Protein AF-A0A3D1JUT0-F1 (afdb_monomer)

Radius of gyration: 13.03 Å; Cα contacts (8 Å, |Δi|>4): 109; chains: 1; bounding box: 25×24×42 Å

Mean predicted aligned error: 5.08 Å

Sequence (86 aa):
MNELKYYYDEEHDVLSVYNRETEFFAQFSPAKNELVKSEISFSQFKHDYYYRAVTESEAMKMTGGVSAGDAFESYAEIIKANRGEI

Nearest PDB structures (foldseek):
  6v9g-assembly1_A  TM=4.088E-01  e=7.020E+00  Homo sapiens

Secondary structure (DSSP, 8-state):
----EEEEETTTTEEEEE-TTT--EEEEETTTTEEEEPSS-HHHHHHH--EEEE-HHHHHHHTTS--HHHHHHHHHHHHHHHHS--

Foldseek 3Di:
DFDKWWKAFPVVRWIWIATPVLQFIWIQDLVVLATHGDPDGVVVCVVPTDIDTDDPVVVCVSSVRYDPVVVVVVVVVVVVVVVPPD

Solvent-accessible surface area (backbone atoms only — not comparable to full-atom values): 5187 Å² total; per-residue (Å²): 129,88,66,73,44,38,34,38,24,77,89,78,71,39,47,33,41,38,29,82,91,78,66,47,43,28,30,57,35,82,93,76,70,42,66,40,74,47,96,65,53,68,70,54,48,69,71,78,51,71,66,44,81,47,52,68,73,55,50,23,64,76,59,78,59,56,63,66,62,63,50,48,49,56,51,50,50,54,53,50,58,69,67,67,77,118

pLDDT: mean 85.95, std 10.72, range [39.38, 95.31]

Structure (mmCIF, N/CA/C/O backbone):
data_AF-A0A3D1JUT0-F1
#
_entry.id   AF-A0A3D1JUT0-F1
#
loop_
_atom_site.group_PDB
_atom_site.id
_atom_site.type_symbol
_atom_site.label_atom_id
_atom_site.label_alt_id
_atom_site.label_comp_id
_atom_site.label_asym_id
_atom_site.label_entity_id
_atom_site.label_seq_id
_atom_site.pdbx_PDB_ins_code
_atom_site.Cartn_x
_atom_site.Cartn_y
_atom_site.Cartn_z
_atom_site.occupancy
_atom_site.B_iso_or_equiv
_atom_site.auth_seq_id
_atom_site.auth_comp_id
_atom_site.auth_asym_id
_atom_site.auth_atom_id
_atom_site.pdbx_PDB_model_num
ATOM 1 N N . MET A 1 1 ? -7.281 -14.083 9.941 1.00 47.81 1 MET A N 1
ATOM 2 C CA . MET A 1 1 ? -6.093 -13.286 9.572 1.00 47.81 1 MET A CA 1
ATOM 3 C C . MET A 1 1 ? -6.586 -12.196 8.651 1.00 47.81 1 MET A C 1
ATOM 5 O O . MET A 1 1 ? -7.305 -12.517 7.712 1.00 47.81 1 MET A O 1
ATOM 9 N N . ASN A 1 2 ? -6.303 -10.943 8.990 1.00 61.25 2 ASN A N 1
ATOM 10 C CA . ASN A 1 2 ? -6.805 -9.772 8.282 1.00 61.25 2 ASN A CA 1
ATOM 11 C C . ASN A 1 2 ? -6.243 -9.785 6.861 1.00 61.25 2 ASN A C 1
ATOM 13 O O . ASN A 1 2 ? -5.044 -9.625 6.663 1.00 61.25 2 ASN A O 1
ATOM 17 N N . GLU A 1 3 ? -7.103 -10.045 5.881 1.00 83.25 3 GLU A N 1
ATOM 18 C CA . GLU A 1 3 ? -6.673 -10.235 4.500 1.00 83.25 3 GLU A CA 1
ATOM 19 C C . GLU A 1 3 ? -6.311 -8.874 3.893 1.00 83.25 3 GLU A C 1
ATOM 21 O O . GLU A 1 3 ? -7.175 -8.016 3.675 1.00 83.25 3 GLU A O 1
ATOM 26 N N . LEU A 1 4 ? -5.014 -8.647 3.684 1.00 91.44 4 LEU A N 1
ATOM 27 C CA . LEU A 1 4 ? -4.520 -7.513 2.915 1.00 91.44 4 LEU A CA 1
ATOM 28 C C . LEU A 1 4 ? -4.793 -7.767 1.435 1.00 91.44 4 LEU A C 1
ATOM 30 O O . LEU A 1 4 ? -4.516 -8.844 0.908 1.00 91.44 4 LEU A O 1
ATOM 34 N N . LYS A 1 5 ? -5.349 -6.760 0.765 1.00 94.56 5 LYS A N 1
ATOM 35 C CA . LYS A 1 5 ? -5.588 -6.775 -0.677 1.00 94.56 5 LYS A CA 1
ATOM 36 C C . LYS A 1 5 ? -4.639 -5.814 -1.358 1.00 94.56 5 LYS A C 1
ATOM 38 O O . LYS A 1 5 ? -4.510 -4.673 -0.921 1.00 94.56 5 LYS A O 1
ATOM 43 N N . TYR A 1 6 ? -4.033 -6.275 -2.441 1.00 94.69 6 TYR A N 1
ATOM 44 C CA . TYR A 1 6 ? -3.019 -5.545 -3.183 1.00 94.69 6 TYR A CA 1
ATOM 45 C C . TYR A 1 6 ? -3.580 -5.125 -4.540 1.00 94.69 6 TYR A C 1
ATOM 47 O O . TYR A 1 6 ? -4.222 -5.918 -5.236 1.00 94.69 6 TYR A O 1
ATOM 55 N N . TYR A 1 7 ? -3.338 -3.874 -4.912 1.00 95.31 7 TYR A N 1
ATOM 56 C CA . TYR A 1 7 ? -3.793 -3.282 -6.164 1.00 95.31 7 TYR A CA 1
ATOM 57 C C . TYR A 1 7 ? -2.633 -2.559 -6.820 1.00 95.31 7 TYR A C 1
ATOM 59 O O . TYR A 1 7 ? -1.923 -1.815 -6.153 1.00 95.31 7 TYR A O 1
ATOM 67 N N . TYR A 1 8 ? -2.455 -2.761 -8.115 1.00 94.44 8 TYR A N 1
ATOM 68 C CA . TYR A 1 8 ? -1.445 -2.068 -8.895 1.00 94.44 8 TYR A CA 1
ATOM 69 C C . TYR A 1 8 ? -2.125 -1.209 -9.952 1.00 94.44 8 TYR A C 1
ATOM 71 O O . TYR A 1 8 ? -2.987 -1.695 -10.690 1.00 94.44 8 TYR A O 1
ATOM 79 N N . ASP A 1 9 ? -1.752 0.061 -9.976 1.00 91.62 9 ASP A N 1
ATOM 80 C CA . ASP A 1 9 ? -2.108 1.017 -11.011 1.00 91.62 9 ASP A CA 1
ATOM 81 C C . ASP A 1 9 ? -0.925 1.162 -11.972 1.00 91.62 9 ASP A C 1
ATOM 83 O O . ASP A 1 9 ? 0.145 1.636 -11.590 1.00 91.62 9 ASP A O 1
ATOM 87 N N . GLU A 1 10 ? -1.134 0.722 -13.211 1.00 87.94 10 GLU A N 1
ATOM 88 C CA . GLU A 1 10 ? -0.121 0.734 -14.268 1.00 87.94 10 GLU A CA 1
ATOM 89 C C . GLU A 1 10 ? 0.093 2.126 -14.868 1.00 87.94 10 GLU A C 1
ATOM 91 O O . GLU A 1 10 ? 1.180 2.403 -15.369 1.00 87.94 10 GLU A O 1
ATOM 96 N N . GLU A 1 11 ? -0.912 3.007 -14.823 1.00 88.25 11 GLU A N 1
ATOM 97 C CA . GLU A 1 11 ? -0.800 4.349 -15.405 1.00 88.25 11 GLU A CA 1
ATOM 98 C C . GLU A 1 11 ? 0.119 5.241 -14.570 1.00 88.25 11 GLU A C 1
ATOM 100 O O . GLU 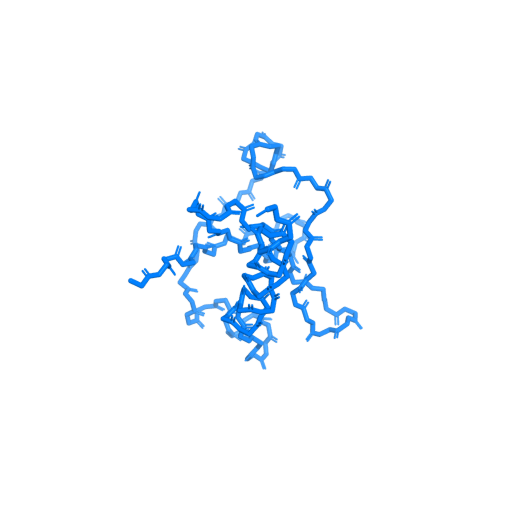A 1 11 ? 0.902 6.016 -15.122 1.00 88.25 11 GLU A O 1
ATOM 105 N N . HIS A 1 12 ? 0.047 5.106 -13.245 1.00 85.44 12 HIS A N 1
ATOM 106 C CA . HIS A 1 12 ? 0.830 5.915 -12.307 1.00 85.44 12 HIS A CA 1
ATOM 107 C C . HIS A 1 12 ? 1.990 5.151 -11.654 1.00 85.44 12 HIS A C 1
ATOM 109 O O . HIS A 1 12 ? 2.733 5.748 -10.877 1.00 85.44 12 HIS A O 1
ATOM 115 N N . ASP A 1 13 ? 2.151 3.860 -11.963 1.00 88.12 13 ASP A N 1
ATOM 116 C CA . ASP A 1 13 ? 3.138 2.956 -11.355 1.00 88.12 13 ASP A CA 1
ATOM 117 C C . ASP A 1 13 ? 3.047 2.929 -9.817 1.00 88.12 13 ASP A C 1
ATOM 119 O O . ASP A 1 13 ? 4.030 3.083 -9.088 1.00 88.12 13 ASP A O 1
ATOM 123 N N . VAL A 1 14 ? 1.823 2.765 -9.300 1.00 90.12 14 VAL A N 1
ATOM 124 C CA . VAL A 1 14 ? 1.544 2.796 -7.857 1.00 90.12 14 VAL A CA 1
ATOM 125 C C . VAL A 1 14 ? 1.010 1.454 -7.382 1.00 90.12 14 VAL A C 1
ATOM 127 O O . VAL A 1 14 ? -0.063 1.001 -7.784 1.00 90.12 14 VAL A O 1
ATOM 130 N N . LEU A 1 15 ? 1.721 0.842 -6.433 1.00 93.94 15 LEU A N 1
ATOM 131 C CA . LEU A 1 15 ? 1.213 -0.293 -5.671 1.00 93.94 15 LEU A CA 1
ATOM 132 C C . LEU A 1 15 ? 0.496 0.202 -4.412 1.00 93.94 15 LEU A C 1
ATOM 134 O O . LEU A 1 15 ? 1.083 0.890 -3.580 1.00 93.94 15 LEU A O 1
ATOM 138 N N . SER A 1 16 ? -0.758 -0.201 -4.248 1.00 94.94 16 SER A N 1
ATOM 139 C CA . SER A 1 16 ? -1.600 0.118 -3.100 1.00 94.94 16 SER A CA 1
ATOM 140 C C . SER A 1 16 ? -1.998 -1.137 -2.328 1.00 94.94 16 SER A C 1
ATOM 142 O O . SER A 1 16 ? -2.210 -2.205 -2.906 1.00 94.94 16 SER A O 1
AT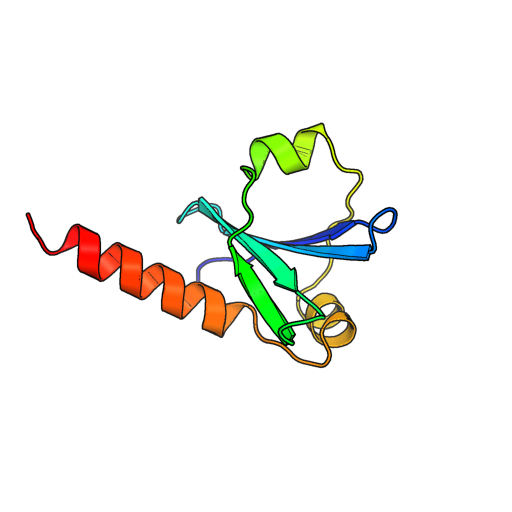OM 144 N N . VAL A 1 17 ? -2.164 -0.997 -1.017 1.00 94.94 17 VAL A N 1
ATOM 145 C CA . VAL A 1 17 ? -2.605 -2.057 -0.109 1.00 94.94 17 VAL A CA 1
ATOM 146 C C . VAL A 1 17 ? -3.810 -1.581 0.681 1.00 94.94 17 VAL A C 1
ATOM 148 O O . VAL A 1 17 ? -3.826 -0.458 1.181 1.00 94.94 17 VAL A O 1
ATOM 151 N N . TYR A 1 18 ? -4.810 -2.447 0.815 1.00 94.75 18 TYR A N 1
ATOM 152 C CA . TYR A 1 18 ? -6.027 -2.170 1.562 1.00 94.75 18 TYR A CA 1
ATOM 153 C C . TYR A 1 18 ? -6.381 -3.301 2.526 1.00 94.75 18 TYR A C 1
ATOM 155 O O . TYR A 1 18 ? -6.362 -4.476 2.153 1.00 94.75 18 TYR A O 1
ATOM 163 N N . ASN A 1 19 ? -6.819 -2.939 3.729 1.00 92.31 19 ASN A N 1
ATOM 164 C CA . ASN A 1 19 ? -7.539 -3.827 4.627 1.00 92.31 19 ASN A CA 1
ATOM 165 C C . ASN A 1 19 ? -8.942 -3.282 4.904 1.00 92.31 19 ASN A C 1
ATOM 167 O O . ASN A 1 19 ? -9.104 -2.145 5.339 1.00 92.31 19 ASN A O 1
ATOM 171 N N . ARG A 1 20 ? -9.966 -4.119 4.709 1.00 88.56 20 ARG A N 1
ATOM 172 C CA . ARG A 1 20 ? -11.361 -3.704 4.907 1.00 88.56 20 ARG A CA 1
ATOM 173 C C . ARG A 1 20 ? -11.746 -3.525 6.372 1.00 88.56 20 ARG A C 1
ATOM 175 O O . ARG A 1 20 ? -12.571 -2.673 6.669 1.00 88.56 20 ARG A O 1
ATOM 182 N N . GLU A 1 21 ? -11.205 -4.341 7.268 1.00 86.44 21 GLU A N 1
ATOM 183 C CA . GLU A 1 21 ? -11.647 -4.371 8.667 1.00 86.44 21 GLU A CA 1
ATOM 184 C C . GLU A 1 21 ? -11.144 -3.169 9.461 1.00 86.44 21 GLU A C 1
ATOM 186 O O . GLU A 1 21 ? -11.845 -2.667 10.336 1.00 86.44 21 GLU A O 1
ATOM 191 N N . THR A 1 22 ? -9.935 -2.705 9.152 1.00 84.19 22 THR A N 1
ATOM 192 C CA . THR A 1 22 ? -9.328 -1.539 9.805 1.00 84.19 22 THR A CA 1
ATOM 193 C C . THR A 1 22 ? -9.384 -0.277 8.952 1.00 84.19 22 THR A C 1
ATOM 195 O O . THR A 1 22 ? -8.905 0.762 9.393 1.00 84.19 22 THR A O 1
ATOM 198 N N . GLU A 1 23 ? -9.909 -0.378 7.727 1.00 86.19 23 GLU A N 1
ATOM 199 C CA . GLU A 1 23 ? -9.851 0.670 6.701 1.00 86.19 23 GLU A CA 1
ATOM 200 C C . GLU A 1 23 ? -8.424 1.173 6.417 1.00 86.19 23 GLU A C 1
ATOM 202 O O . GLU A 1 23 ? -8.222 2.285 5.926 1.00 86.19 23 GLU A O 1
ATOM 207 N N . PHE A 1 24 ? -7.414 0.341 6.695 1.00 90.00 24 PHE A N 1
ATOM 208 C CA . PHE A 1 24 ? -6.032 0.635 6.349 1.00 90.00 24 PHE A CA 1
ATOM 209 C C . PHE A 1 24 ? -5.901 0.750 4.835 1.00 90.00 24 PHE A C 1
ATOM 211 O O . PHE A 1 24 ? -6.235 -0.190 4.116 1.00 90.00 24 PHE A O 1
ATOM 218 N N . PHE A 1 25 ? -5.393 1.883 4.361 1.00 93.81 25 PHE A N 1
ATOM 219 C CA . PHE A 1 25 ? -5.086 2.103 2.958 1.00 93.81 25 PHE A CA 1
ATOM 220 C C . PHE A 1 25 ? -3.734 2.803 2.831 1.00 93.81 25 PHE A C 1
ATOM 222 O O . PHE A 1 25 ? -3.526 3.888 3.381 1.00 93.81 25 PHE A O 1
ATOM 229 N N . ALA A 1 26 ? -2.807 2.157 2.135 1.00 94.25 26 ALA A N 1
ATOM 230 C CA . ALA A 1 26 ? -1.432 2.607 1.985 1.00 94.25 26 ALA A CA 1
ATOM 231 C C . ALA A 1 26 ? -0.943 2.403 0.553 1.00 94.25 26 ALA A C 1
ATOM 233 O O . ALA A 1 26 ? -1.467 1.566 -0.178 1.00 94.25 26 ALA A O 1
ATOM 234 N N . GLN A 1 27 ? 0.067 3.169 0.170 1.00 94.06 27 GLN A N 1
ATOM 235 C CA . GLN A 1 27 ? 0.726 3.123 -1.126 1.00 94.06 27 GLN A CA 1
ATOM 236 C C . GLN A 1 27 ? 2.219 2.930 -0.922 1.00 94.06 27 GLN A C 1
ATOM 238 O O . GLN A 1 27 ? 2.802 3.447 0.033 1.00 94.06 27 GLN A O 1
ATOM 243 N N . PHE A 1 28 ? 2.843 2.157 -1.798 1.00 93.50 28 PHE A N 1
ATOM 244 C CA . PHE A 1 28 ? 4.283 2.011 -1.778 1.00 93.50 28 PHE A CA 1
ATOM 245 C C . PHE A 1 28 ? 4.926 3.328 -2.212 1.00 93.50 28 PHE A C 1
ATOM 247 O O . PHE A 1 28 ? 4.567 3.892 -3.244 1.00 93.50 28 PHE A O 1
ATOM 254 N N . SER A 1 29 ? 5.879 3.817 -1.421 1.00 90.25 29 SER A N 1
ATOM 255 C CA . SER A 1 29 ? 6.709 4.964 -1.767 1.00 90.25 29 SER A CA 1
ATOM 256 C C . SER A 1 29 ? 8.104 4.473 -2.152 1.00 90.25 29 SER A C 1
ATOM 258 O O . SER A 1 29 ? 8.894 4.152 -1.260 1.00 90.25 29 SER A O 1
ATOM 260 N N . PRO A 1 30 ? 8.464 4.475 -3.449 1.00 87.12 30 PRO A N 1
ATOM 261 C CA . PRO A 1 30 ? 9.811 4.106 -3.882 1.00 87.12 30 PRO A CA 1
ATOM 262 C C . PRO A 1 30 ? 10.898 4.987 -3.252 1.00 87.12 30 PRO A C 1
ATOM 264 O O . PRO A 1 30 ? 11.980 4.509 -2.933 1.00 87.12 30 PRO A O 1
ATOM 267 N N . ALA A 1 31 ? 10.596 6.270 -3.014 1.00 87.94 31 ALA A N 1
ATOM 268 C CA . ALA A 1 31 ? 11.535 7.228 -2.429 1.00 87.94 31 ALA A CA 1
ATOM 269 C C . ALA A 1 31 ? 11.924 6.893 -0.980 1.00 87.94 31 ALA A C 1
ATOM 271 O O . ALA A 1 31 ? 13.046 7.173 -0.564 1.00 87.94 31 ALA A O 1
ATOM 272 N N . LYS A 1 32 ? 10.995 6.315 -0.212 1.00 85.75 32 LYS A N 1
ATOM 273 C CA . LYS A 1 32 ? 11.215 5.924 1.187 1.00 85.75 32 LYS A CA 1
ATOM 274 C C . LYS A 1 32 ? 11.441 4.423 1.363 1.00 85.75 32 LYS A C 1
ATOM 276 O O . LYS A 1 32 ? 11.829 3.993 2.442 1.00 85.75 32 LYS A O 1
ATOM 281 N N . ASN A 1 33 ? 11.216 3.647 0.303 1.00 87.44 33 ASN A N 1
ATOM 282 C CA . ASN A 1 33 ? 11.227 2.190 0.312 1.00 87.44 33 ASN A CA 1
ATOM 283 C C . ASN A 1 33 ? 10.309 1.591 1.399 1.00 87.44 33 ASN A C 1
ATOM 285 O O . ASN A 1 33 ? 10.666 0.628 2.072 1.00 87.44 33 ASN A O 1
ATOM 289 N N . GLU A 1 34 ? 9.128 2.184 1.584 1.00 88.44 34 GLU A N 1
ATOM 290 C CA . GLU A 1 34 ? 8.152 1.780 2.602 1.00 88.44 34 GLU A CA 1
ATOM 291 C C . GLU A 1 34 ? 6.713 1.976 2.101 1.00 88.44 34 GLU A C 1
ATOM 293 O O . GLU A 1 34 ? 6.466 2.695 1.127 1.00 88.44 34 GLU A O 1
ATOM 298 N N . LEU A 1 35 ? 5.748 1.354 2.781 1.00 89.38 35 LEU A N 1
ATOM 299 C CA . LEU A 1 35 ? 4.325 1.634 2.588 1.00 89.38 35 LEU A CA 1
ATOM 300 C C . LEU A 1 35 ? 3.915 2.835 3.436 1.00 89.38 35 LEU A C 1
ATOM 302 O O . LEU A 1 35 ? 3.955 2.793 4.664 1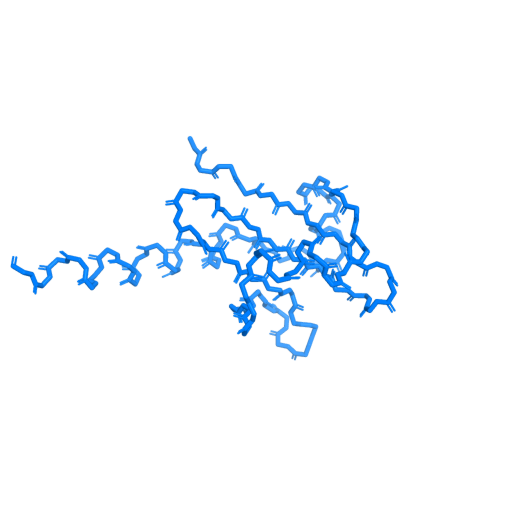.00 89.38 35 LEU A O 1
ATOM 306 N N . VAL A 1 36 ? 3.472 3.892 2.769 1.00 90.06 36 VAL A N 1
ATOM 307 C CA . VAL A 1 36 ? 2.966 5.109 3.401 1.00 90.06 36 VAL A CA 1
ATOM 308 C C . VAL A 1 36 ? 1.450 5.139 3.327 1.00 90.06 36 VAL A C 1
ATOM 310 O O . VAL A 1 36 ? 0.855 4.760 2.320 1.00 90.06 36 VAL A O 1
ATOM 313 N N . LYS A 1 37 ? 0.799 5.599 4.397 1.00 88.81 37 LYS A N 1
ATOM 314 C CA . LYS A 1 37 ? -0.655 5.778 4.402 1.00 88.81 37 LYS A CA 1
ATOM 315 C C . LYS A 1 37 ? -1.059 6.714 3.259 1.00 88.81 37 LYS A C 1
ATOM 317 O O . LYS A 1 37 ? -0.454 7.770 3.092 1.00 88.81 37 LYS A O 1
ATOM 322 N N . SER A 1 38 ? -2.076 6.326 2.496 1.00 89.12 38 SER A N 1
ATOM 323 C CA . SER A 1 38 ? -2.568 7.160 1.403 1.00 89.12 38 SER A CA 1
ATOM 324 C C . SER A 1 38 ? -3.306 8.386 1.948 1.00 89.12 38 SER A C 1
ATOM 326 O O . SER A 1 38 ? -3.980 8.316 2.981 1.00 89.12 38 SER A O 1
ATOM 328 N N . GLU A 1 39 ? -3.183 9.507 1.243 1.00 87.62 39 GLU A N 1
ATOM 329 C CA . GLU A 1 39 ? -3.884 10.757 1.562 1.00 87.62 39 GLU A CA 1
ATOM 330 C C . GLU A 1 39 ? -5.352 10.736 1.111 1.00 87.62 39 GLU A C 1
ATOM 332 O O . GLU A 1 39 ? -6.166 11.519 1.601 1.00 87.62 39 GLU A O 1
ATOM 337 N N . ILE A 1 40 ? -5.710 9.816 0.210 1.00 88.88 40 ILE A N 1
ATOM 338 C CA . ILE A 1 40 ? -7.081 9.618 -0.266 1.00 88.88 40 ILE A CA 1
ATOM 339 C C . ILE A 1 40 ? -7.716 8.386 0.382 1.00 88.88 40 ILE A C 1
ATOM 341 O O . ILE A 1 40 ? -7.039 7.490 0.883 1.00 88.88 40 ILE A O 1
ATOM 345 N N . SER A 1 41 ? -9.048 8.315 0.356 1.00 90.25 41 SER A N 1
ATOM 346 C CA . SER A 1 41 ? -9.763 7.113 0.791 1.00 90.25 41 SER A CA 1
ATOM 347 C C . SER A 1 41 ? -9.699 6.010 -0.268 1.00 90.25 41 SER A C 1
ATOM 349 O O . SER A 1 41 ? -9.609 6.283 -1.466 1.00 90.25 41 SER A O 1
ATOM 351 N N . PHE A 1 42 ? -9.853 4.752 0.156 1.00 91.19 42 PHE A N 1
ATOM 352 C CA . PHE A 1 42 ? -9.963 3.635 -0.786 1.00 91.19 42 PHE A CA 1
ATOM 353 C C . PHE A 1 42 ? -11.168 3.784 -1.734 1.00 91.19 42 PHE A C 1
ATOM 355 O O . PHE A 1 42 ? -11.095 3.388 -2.893 1.00 91.19 42 PHE A O 1
ATOM 362 N N . SER A 1 43 ? -12.269 4.396 -1.286 1.00 91.25 43 SER A N 1
ATOM 363 C CA . SER A 1 43 ? -13.423 4.684 -2.149 1.00 91.25 43 SER A C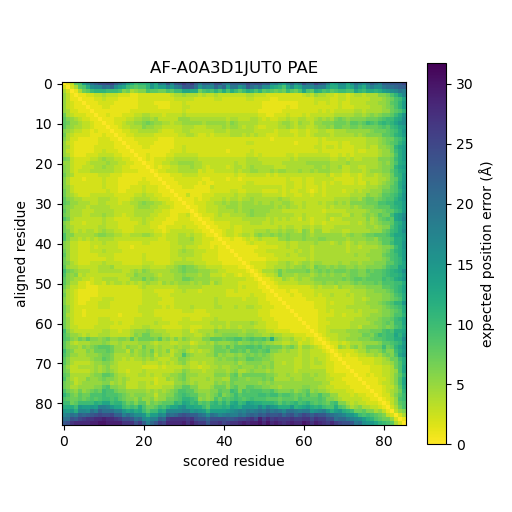A 1
ATOM 364 C C . SER A 1 43 ? -13.081 5.664 -3.272 1.00 91.25 43 SER A C 1
ATOM 366 O O . SER A 1 43 ? -13.508 5.443 -4.402 1.00 91.25 43 SER A O 1
ATOM 368 N N . GLN A 1 44 ? -12.287 6.701 -2.975 1.00 90.19 44 GLN A N 1
ATOM 369 C CA . GLN A 1 44 ? -11.792 7.636 -3.990 1.00 90.19 44 GLN A CA 1
ATOM 370 C C . GLN A 1 44 ? -10.865 6.916 -4.970 1.00 90.19 44 GLN A C 1
ATOM 372 O O . GLN A 1 44 ? -11.050 7.014 -6.179 1.00 90.19 44 GLN A O 1
ATOM 377 N N . PHE A 1 45 ? -9.936 6.108 -4.446 1.00 91.06 45 PHE A N 1
ATOM 378 C CA . PHE A 1 45 ? -9.056 5.278 -5.265 1.00 91.06 45 PHE A CA 1
ATOM 379 C C . PHE A 1 45 ? -9.852 4.401 -6.244 1.00 91.06 45 PHE A C 1
ATOM 381 O O . PHE A 1 45 ? -9.567 4.373 -7.436 1.00 91.06 45 PHE A O 1
ATOM 388 N N . LYS A 1 46 ? -10.912 3.739 -5.766 1.00 90.31 46 LYS A N 1
ATOM 389 C CA . LYS A 1 46 ? -11.748 2.870 -6.603 1.00 90.31 46 LYS A CA 1
ATOM 390 C C . LYS A 1 46 ? -12.480 3.587 -7.739 1.00 90.31 46 LYS A C 1
ATOM 392 O O . LYS A 1 46 ? -12.890 2.904 -8.677 1.00 90.31 46 LYS A O 1
ATOM 397 N N . HIS A 1 47 ? -12.734 4.884 -7.593 1.00 89.88 47 HIS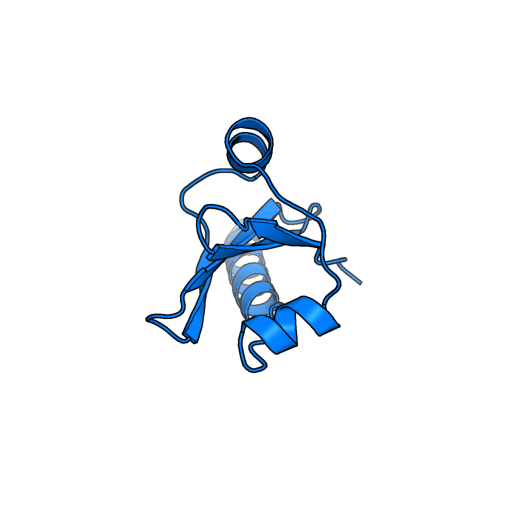 A N 1
ATOM 398 C CA . HIS A 1 47 ? -13.489 5.685 -8.551 1.00 89.88 47 HIS A CA 1
ATOM 399 C C . HIS A 1 47 ? -12.574 6.348 -9.585 1.00 89.88 47 HIS A C 1
ATOM 401 O O . HIS A 1 47 ? -12.914 6.374 -10.765 1.00 89.88 47 HIS A O 1
ATOM 407 N N . ASP A 1 48 ? -11.424 6.854 -9.140 1.00 87.88 48 ASP A N 1
ATOM 408 C CA . ASP A 1 48 ? -10.561 7.706 -9.963 1.00 87.88 48 ASP A CA 1
ATOM 409 C C . ASP A 1 48 ? -9.441 6.946 -10.672 1.00 87.88 48 ASP A C 1
ATOM 411 O O . ASP A 1 48 ? -8.912 7.440 -11.663 1.00 87.88 48 ASP A O 1
ATOM 415 N N . TYR A 1 49 ? -9.068 5.764 -10.175 1.00 87.31 49 TYR A N 1
ATOM 416 C CA . TYR A 1 49 ? -7.892 5.046 -10.653 1.00 87.31 49 TYR A CA 1
ATOM 417 C C . TYR A 1 49 ? -8.259 3.780 -11.419 1.00 87.31 49 TYR A C 1
ATOM 419 O O . TYR A 1 49 ? -9.205 3.063 -11.073 1.00 87.31 49 TYR A O 1
ATOM 427 N N . TYR A 1 50 ? -7.447 3.468 -12.429 1.00 90.00 50 TYR A N 1
ATOM 428 C CA . TYR A 1 50 ? -7.509 2.206 -13.149 1.00 90.00 50 TYR A CA 1
ATOM 429 C C . TYR A 1 50 ? -6.504 1.218 -12.554 1.00 90.00 50 TYR A C 1
ATOM 431 O O . TYR A 1 50 ? -5.299 1.328 -12.746 1.00 90.00 50 TYR A O 1
ATOM 439 N N . TYR A 1 51 ? -7.001 0.242 -11.798 1.00 92.69 51 TYR A N 1
ATOM 440 C CA . TYR A 1 51 ? -6.162 -0.700 -11.060 1.00 92.69 51 TYR A CA 1
ATOM 441 C C . TYR A 1 51 ? -6.498 -2.150 -11.390 1.00 92.69 51 TYR A C 1
ATOM 443 O O . TYR A 1 51 ? -7.648 -2.512 -11.659 1.00 92.69 51 TYR A O 1
ATOM 451 N N . ARG A 1 52 ? -5.491 -3.014 -11.256 1.00 95.00 52 ARG A N 1
ATOM 452 C CA . ARG A 1 52 ? -5.664 -4.468 -11.223 1.00 95.00 52 ARG A CA 1
ATOM 453 C C . ARG A 1 52 ? -5.321 -5.025 -9.852 1.00 95.00 52 ARG A C 1
ATOM 455 O O . ARG A 1 52 ? -4.391 -4.568 -9.194 1.00 95.00 52 ARG A O 1
ATOM 462 N N . ALA A 1 53 ? -6.070 -6.034 -9.420 1.00 94.81 53 ALA A N 1
ATOM 463 C CA . ALA A 1 53 ? -5.695 -6.798 -8.240 1.00 94.81 53 ALA A CA 1
ATOM 464 C C . ALA A 1 53 ? -4.427 -7.609 -8.543 1.00 94.81 53 ALA A C 1
ATOM 466 O O . ALA A 1 53 ? -4.313 -8.204 -9.617 1.00 94.81 53 ALA A O 1
ATOM 467 N N . VAL A 1 54 ? -3.501 -7.637 -7.591 1.00 94.94 54 VAL A N 1
ATOM 468 C CA . VAL A 1 54 ? -2.279 -8.445 -7.664 1.00 94.94 54 VAL A CA 1
ATOM 469 C C . VAL A 1 54 ? -2.176 -9.332 -6.435 1.00 94.94 54 VAL A C 1
ATOM 471 O O . VAL A 1 54 ? -2.778 -9.064 -5.393 1.00 94.94 54 VAL A O 1
ATOM 474 N N . THR A 1 55 ? -1.434 -10.423 -6.557 1.00 93.38 55 THR A N 1
ATOM 475 C CA . THR A 1 55 ? -1.111 -11.264 -5.405 1.00 93.38 55 THR A CA 1
ATOM 476 C C . THR A 1 55 ? -0.064 -10.590 -4.524 1.00 93.38 55 THR A C 1
ATOM 478 O O . THR A 1 55 ? 0.722 -9.762 -4.984 1.00 93.38 55 THR A O 1
ATOM 481 N N . GLU A 1 56 ? 0.010 -10.997 -3.259 1.00 90.19 56 GLU A N 1
ATOM 482 C CA . GLU A 1 56 ? 1.083 -10.570 -2.356 1.00 90.19 56 GLU A CA 1
ATOM 483 C C . GLU A 1 56 ? 2.472 -10.895 -2.925 1.00 90.19 56 GLU A C 1
ATOM 485 O O . GLU A 1 56 ? 3.378 -10.071 -2.874 1.00 90.19 56 GLU A O 1
ATOM 490 N N . SER A 1 57 ? 2.635 -12.068 -3.548 1.00 90.88 57 SER A N 1
ATOM 491 C CA . SER A 1 57 ? 3.912 -12.454 -4.157 1.00 90.88 57 SER A CA 1
ATOM 492 C C . SER A 1 57 ? 4.321 -11.526 -5.306 1.00 90.88 57 SER A C 1
ATOM 494 O O . SER A 1 57 ? 5.505 -11.229 -5.461 1.00 90.88 57 SER A O 1
ATOM 496 N N . GLU A 1 58 ? 3.368 -11.056 -6.113 1.00 92.38 58 GLU A N 1
ATOM 497 C CA . GLU A 1 58 ? 3.632 -10.057 -7.156 1.00 92.38 58 GLU A CA 1
ATOM 498 C C . GLU A 1 58 ? 3.961 -8.692 -6.552 1.00 92.38 58 GLU A C 1
ATOM 500 O O . GLU A 1 58 ? 4.960 -8.089 -6.936 1.00 92.38 58 GLU A O 1
ATOM 505 N N . ALA A 1 59 ? 3.175 -8.251 -5.568 1.00 91.44 59 ALA A N 1
ATOM 506 C CA . ALA A 1 59 ? 3.404 -7.011 -4.837 1.00 91.44 59 ALA A CA 1
ATOM 507 C C . ALA A 1 59 ? 4.815 -6.965 -4.228 1.00 91.44 59 ALA A C 1
ATOM 509 O O . ALA A 1 59 ? 5.551 -6.008 -4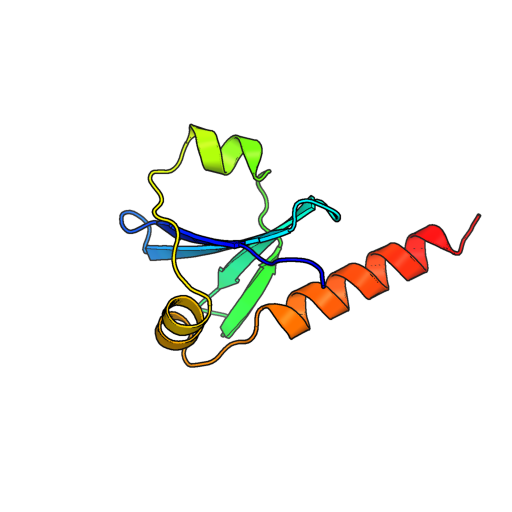.453 1.00 91.44 59 ALA A O 1
ATOM 510 N N . MET A 1 60 ? 5.247 -8.033 -3.551 1.00 90.38 60 MET A N 1
ATOM 511 C CA . MET A 1 60 ? 6.595 -8.125 -2.982 1.00 90.38 60 MET A CA 1
ATOM 512 C C . MET A 1 60 ? 7.691 -8.060 -4.049 1.00 90.38 60 MET A C 1
ATOM 514 O O . MET A 1 60 ? 8.742 -7.473 -3.813 1.00 90.38 60 MET A O 1
ATOM 518 N N . LYS A 1 61 ? 7.479 -8.639 -5.237 1.00 92.06 61 LYS A N 1
ATOM 519 C CA . LYS A 1 61 ? 8.454 -8.525 -6.337 1.00 92.06 61 LYS A CA 1
ATOM 520 C C . LYS A 1 61 ? 8.559 -7.090 -6.849 1.00 92.06 61 LYS A C 1
ATOM 522 O O . LYS A 1 61 ? 9.665 -6.648 -7.143 1.00 92.06 61 LYS A O 1
ATOM 527 N N . MET A 1 62 ? 7.435 -6.375 -6.931 1.00 90.62 62 MET A N 1
ATOM 528 C CA . MET A 1 62 ? 7.386 -4.976 -7.374 1.00 90.62 62 MET A CA 1
ATOM 529 C C . MET A 1 62 ? 8.070 -4.030 -6.381 1.00 90.62 62 MET A C 1
ATOM 531 O O . MET A 1 62 ? 8.733 -3.086 -6.793 1.00 90.62 62 MET A O 1
ATOM 535 N N . THR A 1 63 ? 7.957 -4.299 -5.079 1.00 87.56 63 THR A N 1
ATOM 536 C CA . THR A 1 63 ? 8.533 -3.447 -4.025 1.00 87.56 63 THR A CA 1
ATOM 537 C C . THR A 1 63 ? 9.949 -3.835 -3.606 1.00 87.56 63 THR A C 1
ATOM 539 O O . THR A 1 63 ? 10.483 -3.262 -2.662 1.00 87.56 63 THR A O 1
ATOM 542 N N . GLY A 1 64 ? 10.566 -4.835 -4.241 1.00 86.81 64 GLY A N 1
ATOM 543 C CA . GLY A 1 64 ? 11.875 -5.338 -3.809 1.00 86.81 64 GLY A CA 1
ATOM 544 C C . GLY A 1 64 ? 11.847 -6.061 -2.454 1.00 86.81 64 GLY A C 1
ATOM 545 O O . GLY A 1 64 ? 12.872 -6.147 -1.783 1.00 86.81 64 GLY A O 1
ATOM 546 N N . GLY A 1 65 ? 10.689 -6.597 -2.058 1.00 85.94 65 GLY A N 1
ATOM 547 C CA . GLY A 1 65 ? 10.506 -7.419 -0.860 1.00 85.94 65 GLY A CA 1
ATOM 548 C C . GLY A 1 65 ? 9.886 -6.699 0.336 1.00 85.94 65 GLY A C 1
ATOM 549 O O . GLY A 1 65 ? 9.836 -7.284 1.415 1.00 85.94 65 GLY A O 1
ATOM 550 N N . VAL A 1 66 ? 9.405 -5.463 0.176 1.00 84.88 66 VAL A N 1
ATOM 551 C CA . VAL A 1 66 ? 8.766 -4.718 1.272 1.00 84.88 66 VAL A CA 1
ATOM 552 C C . VAL A 1 66 ? 7.444 -5.379 1.669 1.00 84.88 66 VAL A C 1
ATOM 554 O O . VAL A 1 66 ? 6.545 -5.546 0.841 1.00 84.88 66 VAL A O 1
ATOM 557 N N . SER A 1 67 ? 7.349 -5.743 2.951 1.00 81.38 67 SER A N 1
ATOM 558 C CA . SER A 1 67 ? 6.190 -6.381 3.580 1.00 81.38 67 SER A CA 1
ATOM 559 C C . SER A 1 67 ? 5.110 -5.353 3.907 1.00 81.38 67 SER A C 1
ATOM 561 O O . SER A 1 67 ? 5.356 -4.369 4.604 1.00 81.38 67 SER A O 1
ATOM 563 N N . ALA A 1 68 ? 3.883 -5.600 3.447 1.00 82.81 68 ALA A N 1
ATOM 564 C CA . ALA A 1 68 ? 2.731 -4.818 3.884 1.00 82.81 68 ALA A CA 1
ATOM 565 C C . ALA A 1 68 ? 2.221 -5.205 5.274 1.00 82.81 68 ALA A C 1
ATOM 567 O O . ALA A 1 68 ? 1.510 -4.413 5.894 1.00 82.81 68 ALA A O 1
ATOM 568 N N . GLY A 1 69 ? 2.611 -6.385 5.768 1.00 81.75 69 GLY A N 1
ATOM 569 C CA . GLY A 1 69 ? 2.317 -6.828 7.126 1.00 81.75 69 GLY A CA 1
ATOM 570 C C . GLY A 1 69 ? 2.882 -5.861 8.160 1.00 81.75 69 GLY A C 1
ATOM 571 O O . GLY A 1 69 ? 2.136 -5.384 9.004 1.00 81.75 69 GLY A O 1
ATOM 572 N N . ASP A 1 70 ? 4.148 -5.475 8.024 1.00 82.06 70 ASP A N 1
ATOM 573 C CA . ASP A 1 70 ? 4.862 -4.638 8.999 1.00 82.06 70 ASP A CA 1
ATOM 574 C C . ASP A 1 70 ? 4.228 -3.236 9.110 1.00 82.06 70 ASP A C 1
ATOM 576 O O . ASP A 1 70 ? 4.015 -2.697 10.203 1.00 82.06 70 ASP A O 1
ATOM 580 N N . ALA A 1 71 ? 3.856 -2.657 7.962 1.00 82.94 71 ALA A N 1
ATOM 581 C CA . ALA A 1 71 ? 3.162 -1.372 7.897 1.00 82.94 71 ALA A CA 1
ATOM 582 C C . ALA A 1 71 ? 1.740 -1.458 8.478 1.00 82.94 71 ALA A C 1
ATOM 584 O O . ALA A 1 71 ? 1.285 -0.550 9.179 1.00 82.94 71 ALA A O 1
ATOM 585 N N . PHE A 1 72 ? 1.039 -2.561 8.208 1.00 85.62 72 PHE A N 1
ATOM 586 C CA . PHE A 1 72 ? -0.284 -2.817 8.762 1.00 85.62 72 PHE A CA 1
ATOM 587 C C . PHE A 1 72 ? -0.247 -3.0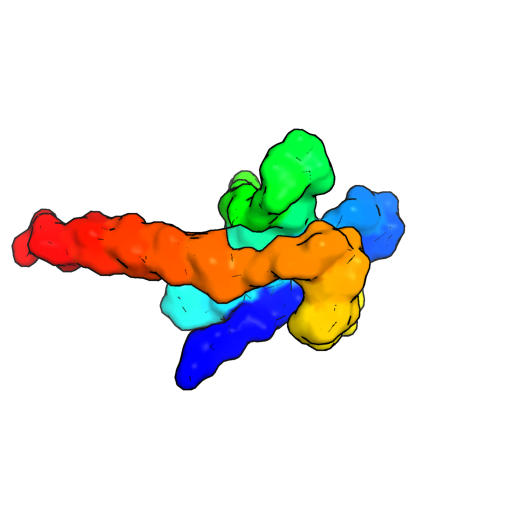35 10.281 1.00 85.62 72 PHE A C 1
ATOM 589 O O . PHE A 1 72 ? -1.096 -2.494 10.988 1.00 85.62 72 PHE A O 1
ATOM 596 N N . GLU A 1 73 ? 0.725 -3.790 10.793 1.00 84.88 73 GLU A N 1
ATOM 597 C CA . GLU A 1 73 ? 0.909 -4.037 12.225 1.00 84.88 73 GLU A CA 1
ATOM 598 C C . GLU A 1 73 ? 1.161 -2.728 12.970 1.00 84.88 73 GLU A C 1
ATOM 600 O O . GLU A 1 73 ? 0.426 -2.419 13.909 1.00 84.88 73 GLU A O 1
ATOM 605 N N . SER A 1 74 ? 2.080 -1.900 12.464 1.00 82.88 74 SER A N 1
ATOM 606 C CA . SER A 1 74 ? 2.355 -0.566 13.015 1.00 82.88 74 SER A CA 1
ATOM 607 C C . SER A 1 74 ? 1.091 0.304 13.065 1.00 82.88 74 SER A C 1
ATOM 609 O O . SER A 1 74 ? 0.799 0.965 14.063 1.00 82.88 74 SER A O 1
ATOM 611 N N . TYR A 1 75 ? 0.280 0.280 12.003 1.00 83.12 75 TYR A N 1
ATOM 612 C CA . TYR A 1 75 ? -1.000 0.989 11.965 1.00 83.12 75 TYR A CA 1
ATOM 613 C C . TYR A 1 75 ? -2.018 0.433 12.973 1.00 83.12 75 TYR A C 1
ATOM 615 O O . TYR A 1 75 ? -2.703 1.195 13.664 1.00 83.12 75 TYR A O 1
ATOM 623 N N . ALA A 1 76 ? -2.122 -0.891 13.075 1.00 82.38 76 ALA A N 1
ATOM 624 C CA . ALA A 1 76 ? -3.031 -1.556 13.996 1.00 82.38 76 ALA A CA 1
ATOM 625 C C . ALA A 1 76 ? -2.663 -1.277 15.462 1.00 82.38 76 ALA A C 1
ATOM 627 O O . ALA A 1 76 ? -3.563 -1.106 16.288 1.00 82.38 76 ALA A O 1
ATOM 628 N N . GLU A 1 77 ? -1.373 -1.189 15.790 1.00 84.62 77 GLU A N 1
ATOM 629 C CA . GLU A 1 77 ? -0.891 -0.789 17.115 1.00 84.62 77 GLU A CA 1
ATOM 630 C C . GLU A 1 77 ? -1.284 0.650 17.458 1.00 84.62 77 GLU A C 1
ATOM 632 O O . GLU A 1 77 ? -1.828 0.883 18.538 1.00 84.62 77 GLU A O 1
ATOM 637 N N . ILE A 1 78 ? -1.123 1.596 16.525 1.00 80.81 78 ILE A N 1
ATOM 638 C CA . ILE A 1 78 ? -1.541 2.995 16.721 1.00 80.81 78 ILE A CA 1
ATOM 639 C C . ILE A 1 78 ? -3.052 3.089 16.980 1.00 80.81 78 ILE A C 1
ATOM 641 O O . ILE A 1 78 ? -3.484 3.790 17.895 1.00 80.81 78 ILE A O 1
ATOM 645 N N . ILE A 1 79 ? -3.881 2.366 16.216 1.00 78.06 79 ILE A N 1
ATOM 646 C CA . ILE A 1 79 ? -5.334 2.335 16.462 1.00 78.06 79 ILE A CA 1
ATOM 647 C C . ILE A 1 79 ? -5.652 1.742 17.834 1.00 78.06 79 ILE A C 1
ATOM 649 O O . ILE A 1 79 ? -6.519 2.266 18.533 1.00 78.06 79 ILE A O 1
ATOM 653 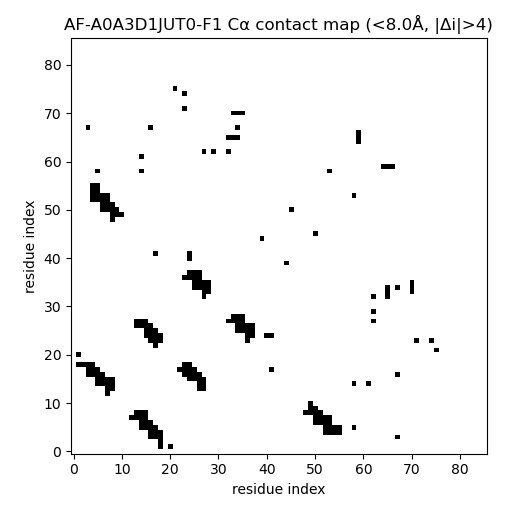N N . LYS A 1 80 ? -4.990 0.645 18.218 1.00 77.81 80 LYS A N 1
ATOM 654 C CA . LYS A 1 80 ? -5.209 0.005 19.522 1.00 77.81 80 LYS A CA 1
ATOM 655 C C . LYS A 1 80 ? -4.829 0.934 20.672 1.00 77.81 80 LYS A C 1
ATOM 657 O O . LYS A 1 80 ? -5.612 1.040 21.610 1.00 77.81 80 LYS A O 1
ATOM 662 N N . ALA A 1 81 ? -3.695 1.626 20.575 1.00 78.25 81 ALA A N 1
ATOM 663 C CA . ALA A 1 81 ? -3.266 2.611 21.565 1.00 78.25 81 ALA A CA 1
ATOM 664 C C . ALA A 1 81 ? -4.307 3.733 21.717 1.00 78.25 81 ALA A C 1
ATOM 666 O O . ALA A 1 81 ? -4.767 3.993 22.822 1.00 78.25 81 ALA A O 1
ATOM 667 N N . AS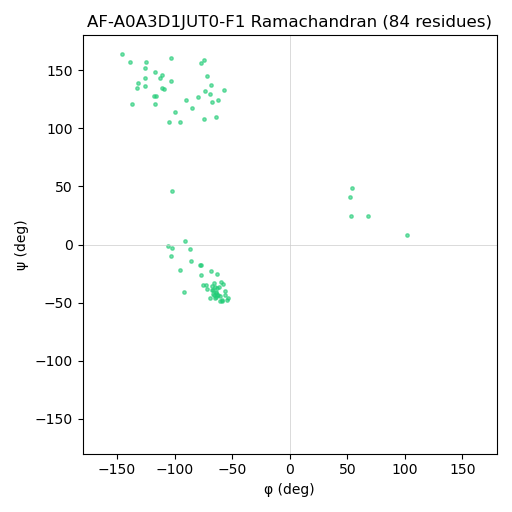N A 1 82 ? -4.785 4.292 20.600 1.00 72.44 82 ASN A N 1
ATOM 668 C CA . ASN A 1 82 ? -5.798 5.354 20.608 1.00 72.44 82 ASN A CA 1
ATOM 669 C C . ASN A 1 82 ? -7.191 4.887 21.076 1.00 72.44 82 ASN A C 1
ATOM 671 O O . ASN A 1 82 ? -8.003 5.702 21.503 1.00 72.44 82 ASN A O 1
ATOM 675 N N . ARG A 1 83 ? -7.508 3.588 20.980 1.00 62.62 83 ARG A N 1
ATOM 676 C CA . ARG A 1 83 ? -8.765 3.008 21.496 1.00 62.62 83 ARG A CA 1
ATOM 677 C C . ARG A 1 83 ? -8.696 2.616 22.976 1.00 62.62 83 ARG A C 1
ATOM 679 O O . ARG A 1 83 ? -9.745 2.354 23.555 1.00 62.62 83 ARG A O 1
ATOM 686 N N . GLY A 1 84 ? -7.501 2.542 23.563 1.00 53.03 84 GLY A N 1
ATOM 687 C CA . GLY A 1 84 ? -7.278 2.189 24.969 1.00 53.03 84 GLY A CA 1
ATOM 688 C C . GLY A 1 84 ? -7.348 3.364 25.951 1.00 53.03 84 GLY A C 1
ATOM 689 O O . GLY A 1 84 ? -7.243 3.132 27.151 1.00 53.03 84 GLY A O 1
ATOM 690 N N . GLU A 1 85 ? -7.528 4.598 25.469 1.00 45.03 85 GLU A N 1
ATOM 691 C CA . GLU A 1 85 ? -7.641 5.819 26.287 1.00 45.03 85 GLU A CA 1
ATOM 692 C C . GLU A 1 85 ? -9.096 6.314 26.441 1.00 45.03 85 GLU A C 1
ATOM 694 O O . GLU A 1 85 ? -9.373 7.505 26.287 1.00 45.03 85 GLU A O 1
ATOM 699 N N . ILE A 1 86 ? -10.042 5.414 26.746 1.00 39.38 86 ILE A N 1
ATOM 700 C CA . ILE A 1 86 ? -11.416 5.788 27.145 1.00 39.38 86 ILE A CA 1
ATOM 701 C C . ILE A 1 86 ? -11.794 5.106 28.456 1.00 39.38 86 ILE A C 1
ATOM 703 O O . ILE A 1 86 ? -11.666 3.863 28.524 1.00 39.38 86 ILE A O 1
#